Protein AF-A0A914BB21-F1 (afdb_monomer)

Radius of gyration: 34.72 Å; Cα contacts (8 Å, |Δi|>4): 27; chains: 1; bounding box: 42×105×72 Å

Foldseek 3Di:
DDDDDDDDDPVVVVVVVVVVVVVVVVVVVVPPDPDPPPDPPPPPPPPPDPDDPPPPPDDDDPDDPPCVVCVVVVVVVVVCVVPDDDADDPPPCSCVVVVCVVCVVQVVVVHDDPVNVVVCVVVVPAWDWDQDPNDIDIDPDDPCPPD

Solvent-accessible surface area (backbone atoms only — not comparable to full-atom values): 9970 Å² total; per-residue (Å²): 138,84,83,82,79,86,79,81,58,73,69,62,56,52,54,53,53,51,51,51,53,53,55,53,51,59,59,58,74,74,69,75,75,82,74,79,79,78,70,89,69,80,88,72,80,84,73,86,76,90,76,78,84,79,83,80,70,78,84,71,66,97,72,64,59,74,61,70,75,45,43,71,56,52,52,51,49,52,51,48,61,73,69,58,70,86,66,60,76,91,76,75,52,65,56,44,72,57,56,52,58,73,47,41,66,36,64,77,65,76,50,87,54,71,66,58,52,52,53,42,58,74,68,63,70,75,74,55,72,47,78,55,95,95,39,84,46,65,51,90,71,60,96,60,77,88,112

pLDDT: mean 76.11, std 20.75, range [35.06, 98.44]

Organism: Patiria miniata (NCBI:txid46514)

InterPro domains:
  IPR006598 Glycosyl transferase CAP10 domain [PF05686] (88-147)

Secondary structure (DSSP, 8-state):
-PPPP----HHHHHHHHHHHHHHHHHHHHT--------------------S-TTSS-SS--SS--HHHHHHHHHHHHHHHHHH--PPP-TTSGGGHHHHHHHHHHHHHTTS--HHHHHHHHHTT-S--EEEETTEEEE-S--SSTT-

Mean predicted aligned error: 18.52 Å

Structure (mmCIF, N/CA/C/O backbone):
data_AF-A0A914BB21-F1
#
_entry.id   AF-A0A914BB21-F1
#
loop_
_atom_site.group_PDB
_atom_site.id
_atom_site.type_symbol
_atom_site.label_atom_id
_atom_site.label_alt_id
_atom_site.label_comp_id
_atom_site.label_asym_id
_atom_site.label_entity_id
_atom_site.label_seq_id
_atom_site.pdbx_PDB_ins_code
_atom_site.Cartn_x
_atom_site.Cartn_y
_atom_site.Cartn_z
_atom_site.occupancy
_atom_site.B_iso_or_equiv
_atom_site.auth_seq_id
_atom_site.auth_comp_id
_atom_site.auth_asym_id
_atom_site.auth_atom_id
_atom_site.pdbx_PDB_model_num
ATOM 1 N N . MET A 1 1 ? -10.595 -84.405 -32.714 1.00 37.44 1 MET A N 1
ATOM 2 C CA . MET A 1 1 ? -9.797 -83.189 -32.970 1.00 37.44 1 MET A CA 1
ATOM 3 C C . MET A 1 1 ? -10.755 -82.011 -32.939 1.00 37.44 1 MET A C 1
ATOM 5 O O . MET A 1 1 ? -11.445 -81.780 -33.920 1.00 37.44 1 MET A O 1
ATOM 9 N N . ALA A 1 2 ? -10.902 -81.379 -31.776 1.00 35.06 2 ALA A N 1
ATOM 10 C CA . ALA A 1 2 ? -11.713 -80.177 -31.616 1.00 35.06 2 ALA A CA 1
ATOM 11 C C . ALA A 1 2 ? -10.802 -78.963 -31.848 1.00 35.06 2 ALA A C 1
ATOM 13 O O . ALA A 1 2 ? -9.710 -78.915 -31.289 1.00 35.06 2 ALA A O 1
ATOM 14 N N . MET A 1 3 ? -11.216 -78.049 -32.726 1.00 39.03 3 MET A N 1
ATOM 15 C CA . MET A 1 3 ? -10.613 -76.724 -32.856 1.00 39.03 3 MET A CA 1
ATOM 16 C C . MET A 1 3 ? -11.369 -75.788 -31.916 1.00 39.03 3 MET A C 1
ATOM 18 O O . MET A 1 3 ? -12.577 -75.604 -32.069 1.00 39.03 3 MET A O 1
ATOM 22 N N . ASP A 1 4 ? -10.658 -75.255 -30.926 1.00 43.50 4 ASP A N 1
ATOM 23 C CA . ASP A 1 4 ? -11.211 -74.379 -29.902 1.00 43.50 4 ASP A CA 1
ATOM 24 C C . ASP A 1 4 ? -11.562 -72.997 -30.463 1.00 43.50 4 ASP A C 1
ATOM 26 O O . ASP A 1 4 ? -10.807 -72.365 -31.207 1.00 43.50 4 ASP A O 1
ATOM 30 N N . ALA A 1 5 ? -12.749 -72.536 -30.077 1.00 42.81 5 ALA A N 1
ATOM 31 C CA . ALA A 1 5 ? -13.299 -71.234 -30.395 1.00 42.81 5 ALA A CA 1
ATOM 32 C C . ALA A 1 5 ? -12.518 -70.119 -29.679 1.00 42.81 5 ALA A C 1
ATOM 34 O O . ALA A 1 5 ? -12.381 -70.116 -28.455 1.00 42.81 5 ALA A O 1
ATOM 35 N N . TYR A 1 6 ? -12.054 -69.124 -30.438 1.00 47.81 6 TYR A N 1
ATOM 36 C CA . TYR A 1 6 ? -11.506 -67.883 -29.894 1.00 47.81 6 TYR A CA 1
ATOM 37 C C . TYR A 1 6 ? -12.607 -67.105 -29.151 1.00 47.81 6 TYR A C 1
ATOM 39 O O . TYR A 1 6 ? -13.447 -66.436 -29.752 1.00 47.81 6 TYR A O 1
ATOM 47 N N . SER A 1 7 ? -12.595 -67.190 -27.822 1.00 47.56 7 SER A N 1
ATOM 48 C CA . SER A 1 7 ? -13.431 -66.393 -26.922 1.00 47.56 7 SER A CA 1
ATOM 49 C C . SER A 1 7 ? -12.924 -64.945 -26.873 1.00 47.56 7 SER A C 1
ATOM 51 O O . SER A 1 7 ?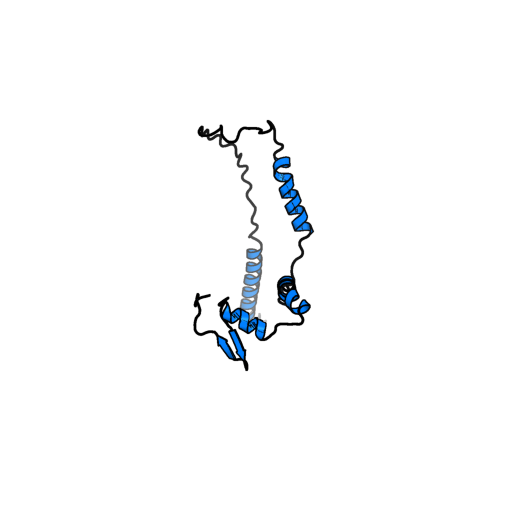 -11.956 -64.637 -26.175 1.00 47.56 7 SER A O 1
ATOM 53 N N . TYR A 1 8 ? -13.581 -64.041 -27.600 1.00 53.78 8 TYR A N 1
ATOM 54 C CA . TYR A 1 8 ? -13.275 -62.608 -27.588 1.00 53.78 8 TYR A CA 1
ATOM 55 C C . TYR A 1 8 ? -13.820 -61.950 -26.305 1.00 53.78 8 TYR A C 1
ATOM 57 O O . TYR A 1 8 ? -15.029 -61.883 -26.088 1.00 53.78 8 TYR A O 1
ATOM 65 N N . SER A 1 9 ? -12.926 -61.484 -25.425 1.00 51.12 9 SER A N 1
ATOM 66 C CA . SER A 1 9 ? -13.287 -60.854 -24.147 1.00 51.12 9 SER A CA 1
ATOM 67 C C . SER A 1 9 ? -13.626 -59.363 -24.332 1.00 51.12 9 SER A C 1
ATOM 69 O O . SER A 1 9 ? -12.764 -58.599 -24.777 1.00 51.12 9 SER A O 1
ATOM 71 N N . PRO A 1 10 ? -14.823 -58.890 -23.931 1.00 58.62 10 PRO A N 1
ATOM 72 C CA . PRO A 1 10 ? -15.255 -57.499 -24.129 1.00 58.62 10 PRO A CA 1
ATOM 73 C C . PRO A 1 10 ? -14.404 -56.465 -23.370 1.00 58.62 10 PRO A C 1
ATOM 75 O O . PRO A 1 10 ? -14.371 -55.294 -23.745 1.00 58.62 10 PRO A O 1
ATOM 78 N N . ARG A 1 11 ? -13.655 -56.886 -22.340 1.00 58.56 11 ARG A N 1
ATOM 79 C CA . ARG A 1 11 ? -12.738 -56.008 -21.591 1.00 58.56 11 ARG A CA 1
ATOM 80 C C . ARG A 1 11 ? -11.498 -55.618 -22.399 1.00 58.56 11 ARG A C 1
ATOM 82 O O . ARG A 1 11 ? -11.015 -54.503 -22.239 1.00 58.56 11 ARG A O 1
ATOM 89 N N . ALA A 1 12 ? -11.023 -56.495 -23.286 1.00 58.47 12 ALA A N 1
ATOM 90 C CA . ALA A 1 12 ? -9.859 -56.224 -24.132 1.00 58.47 12 ALA A CA 1
ATOM 91 C C . ALA A 1 12 ? -10.170 -55.199 -25.237 1.00 58.47 12 ALA A C 1
ATOM 93 O O . ALA A 1 12 ? -9.310 -54.417 -25.624 1.00 58.47 12 ALA A O 1
ATOM 94 N N . CYS A 1 13 ? -11.416 -55.152 -25.715 1.00 59.66 13 CYS A N 1
ATOM 95 C CA . CYS A 1 13 ? -11.828 -54.185 -26.732 1.00 59.66 13 CYS A CA 1
ATOM 96 C C . CYS A 1 13 ? -11.921 -52.757 -26.162 1.00 59.66 13 CYS A C 1
ATOM 98 O O . CYS A 1 13 ? -11.552 -51.788 -26.824 1.00 59.66 13 CYS A O 1
ATOM 100 N N . TYR A 1 14 ? -12.364 -52.625 -24.907 1.00 68.81 14 TYR A N 1
ATOM 101 C CA . TYR A 1 14 ? -12.507 -51.329 -24.238 1.00 68.81 14 TYR A CA 1
ATOM 102 C C . TYR A 1 14 ? -11.152 -50.688 -23.909 1.00 68.81 14 TYR A C 1
ATOM 104 O O . TYR A 1 14 ? -10.982 -49.479 -24.064 1.00 68.81 14 TYR A O 1
ATOM 112 N N . THR A 1 15 ? -10.161 -51.489 -23.507 1.00 72.56 15 THR A N 1
ATOM 113 C CA . THR A 1 15 ? -8.805 -50.990 -23.235 1.00 72.56 15 THR A CA 1
ATOM 114 C C . THR A 1 15 ? -8.102 -50.524 -24.508 1.00 72.56 15 THR A C 1
ATOM 116 O O . THR A 1 15 ? -7.439 -49.490 -24.485 1.00 72.56 15 THR A O 1
ATOM 119 N N . VAL A 1 16 ? -8.299 -51.214 -25.637 1.00 77.00 16 VAL A N 1
ATOM 120 C CA . VAL A 1 16 ? -7.748 -50.804 -26.941 1.00 77.00 16 VAL A CA 1
ATOM 121 C C . VAL A 1 16 ? -8.357 -49.479 -27.415 1.00 77.00 16 VAL A C 1
AT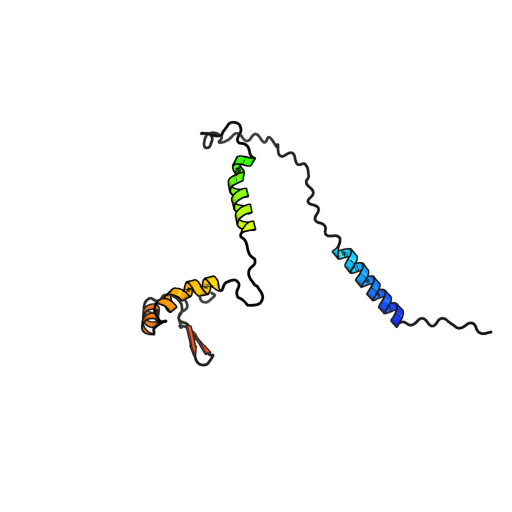OM 123 O O . VAL A 1 16 ? -7.624 -48.610 -27.885 1.00 77.00 16 VAL A O 1
ATOM 126 N N . LEU A 1 17 ? -9.665 -49.269 -27.226 1.00 75.00 17 LEU A N 1
ATOM 127 C CA . LEU A 1 17 ? -10.331 -47.999 -27.553 1.00 75.00 17 LEU A CA 1
ATOM 128 C C . LEU A 1 17 ? -9.841 -46.832 -26.678 1.00 75.00 17 LEU A C 1
ATOM 130 O O . LEU A 1 17 ? -9.617 -45.730 -27.182 1.00 75.00 17 LEU A O 1
ATOM 134 N N . ILE A 1 18 ? -9.616 -47.064 -25.381 1.00 77.06 18 ILE A N 1
ATOM 135 C CA . ILE A 1 18 ? -9.064 -46.038 -24.481 1.00 77.06 18 ILE A CA 1
ATOM 136 C C . ILE A 1 18 ? -7.627 -45.682 -24.886 1.00 77.06 18 ILE A C 1
ATOM 138 O O . ILE A 1 18 ? -7.291 -44.505 -24.979 1.00 77.06 18 ILE A O 1
ATOM 142 N N . ILE A 1 19 ? -6.786 -46.670 -25.200 1.00 77.44 19 ILE A N 1
ATOM 143 C CA . ILE A 1 19 ? -5.409 -46.410 -25.643 1.00 77.44 19 ILE A CA 1
ATOM 144 C C . ILE A 1 19 ? -5.401 -45.660 -26.984 1.00 77.44 19 ILE A C 1
ATOM 146 O O . ILE A 1 19 ? -4.680 -44.674 -27.116 1.00 77.44 19 ILE A O 1
ATOM 150 N N . LEU A 1 20 ? -6.243 -46.046 -27.950 1.00 74.50 20 LEU A N 1
ATOM 151 C CA . LEU A 1 20 ? -6.357 -45.344 -29.236 1.00 74.50 20 LEU A CA 1
ATOM 152 C C . LEU A 1 20 ? -6.805 -43.887 -29.066 1.00 74.50 20 LEU A C 1
ATOM 154 O O . LEU A 1 20 ? -6.235 -43.002 -29.697 1.00 74.50 20 LEU A O 1
ATOM 158 N N . THR A 1 21 ? -7.775 -43.616 -28.190 1.00 73.75 21 THR A N 1
ATOM 159 C CA . THR A 1 21 ? -8.234 -42.239 -27.922 1.00 73.75 21 THR A CA 1
ATOM 160 C C . THR A 1 21 ? -7.193 -41.395 -27.180 1.00 73.75 21 THR A C 1
ATOM 162 O O . THR A 1 21 ? -7.050 -40.212 -27.493 1.00 73.75 21 THR A O 1
ATOM 165 N N . LEU A 1 22 ? -6.417 -41.977 -26.258 1.00 71.25 22 LEU A N 1
ATOM 166 C CA . LEU A 1 22 ? -5.301 -41.289 -25.593 1.00 71.25 22 LEU A CA 1
ATOM 167 C C . LEU A 1 22 ? -4.156 -40.968 -26.568 1.00 71.25 22 LEU A C 1
ATOM 169 O O . LEU A 1 22 ? -3.641 -39.849 -26.555 1.00 71.25 22 LEU A O 1
ATOM 173 N N . VAL A 1 23 ? -3.808 -41.900 -27.463 1.00 71.12 23 VAL A N 1
ATOM 174 C CA . VAL A 1 23 ? -2.796 -41.680 -28.513 1.00 71.12 23 VAL A CA 1
ATOM 175 C C . VAL A 1 23 ? -3.270 -40.628 -29.524 1.00 71.12 23 VAL A C 1
ATOM 177 O O . VAL A 1 23 ? -2.493 -39.756 -29.916 1.00 71.12 23 VAL A O 1
ATOM 180 N N . TYR A 1 24 ? -4.553 -40.645 -29.905 1.00 65.44 24 TYR A N 1
ATOM 181 C CA . TYR A 1 24 ? -5.124 -39.642 -30.812 1.00 65.44 24 TYR A CA 1
ATOM 182 C C . TYR A 1 24 ? -5.153 -38.242 -30.177 1.00 65.44 24 TYR A C 1
ATOM 184 O O . TYR A 1 24 ? -4.869 -37.254 -30.852 1.00 65.44 24 TYR A O 1
ATOM 192 N N . ARG A 1 25 ? -5.408 -38.138 -28.863 1.00 60.59 25 ARG A N 1
ATOM 193 C CA . ARG A 1 25 ? -5.317 -36.859 -28.136 1.00 60.59 25 ARG A CA 1
ATOM 194 C C . ARG A 1 25 ? -3.896 -36.295 -28.092 1.00 60.59 25 ARG A C 1
ATOM 196 O O . ARG A 1 25 ? -3.746 -35.091 -28.266 1.00 60.59 25 ARG A O 1
ATOM 203 N N . GLN A 1 26 ? -2.862 -37.124 -27.920 1.00 56.88 26 GLN A N 1
ATOM 204 C CA . GLN A 1 26 ? -1.469 -36.647 -27.984 1.00 56.88 26 GLN A CA 1
ATOM 205 C C . GLN A 1 26 ? -1.092 -36.094 -29.365 1.00 56.88 26 GLN A C 1
ATOM 207 O O . GLN A 1 26 ? -0.317 -35.146 -29.446 1.00 56.88 26 GLN A O 1
ATOM 212 N N . LYS A 1 27 ? -1.656 -36.644 -30.448 1.00 58.06 27 LYS A N 1
ATOM 213 C CA . LYS A 1 27 ? -1.424 -36.139 -31.810 1.00 58.06 27 LYS A CA 1
ATOM 214 C C . LYS A 1 27 ? -2.068 -34.771 -32.063 1.00 58.06 27 LYS A C 1
ATOM 216 O O . LYS A 1 27 ? -1.497 -33.995 -32.816 1.00 58.06 27 LYS A O 1
ATOM 221 N N . ILE A 1 28 ? -3.204 -34.465 -31.429 1.00 55.53 28 ILE A N 1
ATOM 222 C CA . ILE A 1 28 ? -3.899 -33.173 -31.592 1.00 55.53 28 ILE A CA 1
ATOM 223 C C . ILE A 1 28 ? -3.149 -32.032 -30.885 1.00 55.53 28 ILE A C 1
ATOM 225 O O . ILE A 1 28 ? -3.101 -30.926 -31.404 1.00 55.53 28 ILE A O 1
ATOM 229 N N . VAL A 1 29 ? -2.513 -32.292 -29.737 1.00 50.44 29 VAL A N 1
ATOM 230 C CA . VAL A 1 29 ? -1.834 -31.245 -28.942 1.00 50.44 29 VAL A CA 1
ATOM 231 C C . VAL A 1 29 ? -0.495 -30.793 -29.555 1.00 50.44 29 VAL A C 1
ATOM 233 O O . VAL A 1 29 ? 0.019 -29.745 -29.187 1.00 50.44 29 VAL A O 1
ATOM 236 N N . LEU A 1 30 ? 0.065 -31.538 -30.516 1.00 47.75 30 LEU A N 1
ATOM 237 C CA . LEU A 1 30 ? 1.321 -31.179 -31.196 1.00 47.75 30 LEU A CA 1
ATOM 238 C C . LEU A 1 30 ? 1.120 -30.420 -32.518 1.00 47.75 30 LEU A C 1
ATOM 240 O O . LEU A 1 30 ? 2.099 -30.163 -33.209 1.00 47.75 30 LEU A O 1
ATOM 244 N N . ALA A 1 31 ? -0.119 -30.079 -32.881 1.00 54.34 31 ALA A N 1
ATOM 245 C CA . ALA A 1 31 ? -0.440 -29.363 -34.115 1.00 54.34 31 ALA A CA 1
ATOM 246 C C . ALA A 1 31 ? -1.144 -28.029 -33.823 1.00 54.34 31 ALA A C 1
ATOM 248 O O . ALA A 1 31 ? -2.188 -27.734 -34.389 1.00 54.34 31 ALA A O 1
ATOM 249 N N . GLU A 1 32 ? -0.570 -27.229 -32.929 1.00 53.62 32 GLU A N 1
ATOM 250 C CA . GLU A 1 32 ? -0.777 -25.776 -32.913 1.00 53.62 32 GLU A CA 1
ATOM 251 C C . GLU A 1 32 ? 0.597 -25.106 -32.826 1.00 53.62 32 GLU A C 1
ATOM 253 O O . GLU A 1 32 ? 0.988 -24.487 -31.839 1.00 53.62 32 GLU A O 1
ATOM 258 N N . GLU A 1 33 ? 1.369 -25.310 -33.889 1.00 50.44 33 GLU A N 1
ATOM 259 C CA . GLU A 1 33 ? 2.503 -24.467 -34.236 1.00 50.44 33 GLU A CA 1
ATOM 260 C C . GLU A 1 33 ? 1.901 -23.194 -34.843 1.00 50.44 33 GLU A C 1
ATOM 262 O O . GLU A 1 33 ? 1.288 -23.227 -35.911 1.00 50.44 33 GLU A O 1
ATOM 267 N N . TRP A 1 34 ? 1.975 -22.070 -34.133 1.00 46.91 34 TRP A N 1
ATOM 268 C CA . TRP A 1 34 ? 1.693 -20.777 -34.745 1.00 46.91 34 TRP A CA 1
ATOM 269 C C . TRP A 1 34 ? 2.921 -20.416 -35.584 1.00 46.91 34 TRP A C 1
ATOM 271 O O . TRP A 1 34 ? 3.859 -19.781 -35.119 1.00 46.91 34 TRP A O 1
ATOM 281 N N . GLU A 1 35 ? 2.965 -20.857 -36.836 1.00 44.69 35 GLU A N 1
ATOM 282 C CA . GLU A 1 35 ? 3.877 -20.238 -37.792 1.00 44.69 35 GLU A CA 1
ATOM 283 C C . GLU A 1 35 ? 3.371 -18.812 -38.034 1.00 44.69 35 GLU A C 1
ATOM 285 O O . GLU A 1 35 ? 2.304 -18.593 -38.612 1.00 44.69 35 GLU A O 1
ATOM 290 N N . CYS A 1 36 ? 4.119 -17.814 -37.559 1.00 41.78 36 CYS A N 1
ATOM 291 C CA . CYS A 1 36 ? 3.944 -16.452 -38.038 1.00 41.78 36 CYS A CA 1
ATOM 292 C C . CYS A 1 36 ? 4.227 -16.457 -39.543 1.00 41.78 36 CYS A C 1
ATOM 294 O O . CYS A 1 36 ? 5.384 -16.441 -39.960 1.00 41.78 36 CYS A O 1
ATOM 296 N N . HIS A 1 37 ? 3.170 -16.462 -40.354 1.00 40.44 37 HIS A N 1
ATOM 297 C CA . HIS A 1 37 ? 3.255 -16.092 -41.758 1.00 40.44 37 HIS A CA 1
ATOM 298 C C . HIS A 1 37 ? 3.776 -14.650 -41.826 1.00 40.44 37 HIS A C 1
ATOM 300 O O . HIS A 1 37 ? 3.021 -13.688 -41.686 1.00 40.44 37 HIS A O 1
ATOM 306 N N . MET A 1 38 ? 5.086 -14.489 -42.018 1.00 46.88 38 MET A N 1
ATOM 307 C CA . MET A 1 38 ? 5.617 -13.265 -42.599 1.00 46.88 38 MET A CA 1
ATOM 308 C C . MET A 1 38 ? 5.191 -13.274 -44.063 1.00 46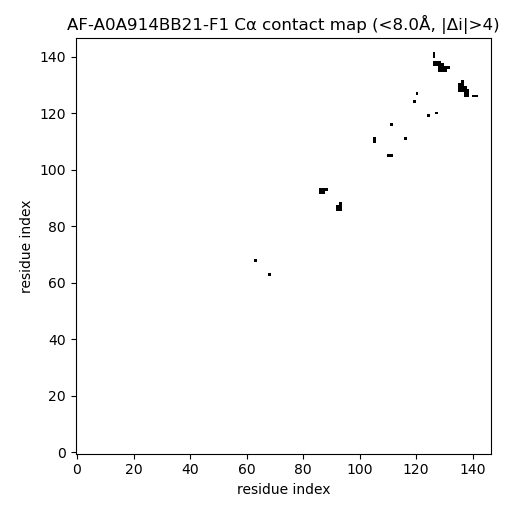.88 38 MET A C 1
ATOM 310 O O . MET A 1 38 ? 5.868 -13.841 -44.916 1.00 46.88 38 MET A O 1
ATOM 314 N N . GLU A 1 39 ? 4.035 -12.688 -44.363 1.00 48.78 39 GLU A N 1
ATOM 315 C CA . GLU A 1 39 ? 3.851 -12.164 -45.707 1.00 48.78 39 GLU A CA 1
ATOM 316 C C . GLU A 1 39 ? 4.936 -11.103 -45.909 1.00 48.78 39 GLU A C 1
ATOM 318 O O . GLU A 1 39 ? 5.085 -10.196 -45.086 1.00 48.78 39 GLU A O 1
ATOM 323 N N . GLU A 1 40 ? 5.714 -11.229 -46.985 1.00 51.09 40 GLU A N 1
ATOM 324 C CA . GLU A 1 40 ? 6.591 -10.173 -47.493 1.00 51.09 40 GLU A CA 1
ATOM 325 C C . GLU A 1 40 ? 5.720 -9.009 -47.994 1.00 51.09 40 GLU A C 1
ATOM 327 O O . GLU A 1 40 ? 5.602 -8.718 -49.184 1.00 51.09 40 GLU A O 1
ATOM 332 N N . GLY A 1 41 ? 5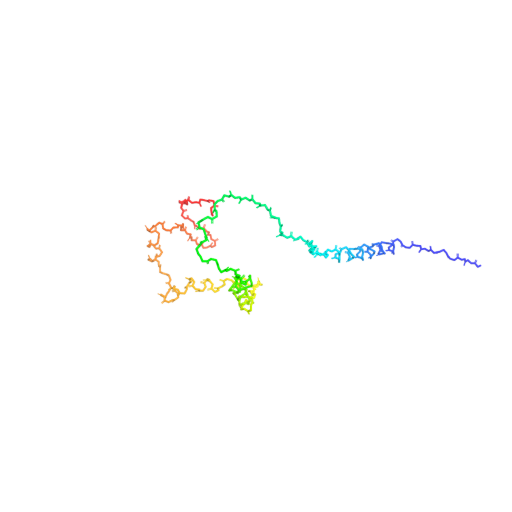.037 -8.353 -47.062 1.00 45.53 41 GLY A N 1
ATOM 333 C CA . GLY A 1 41 ? 4.328 -7.117 -47.288 1.00 45.53 41 GLY A CA 1
ATOM 334 C C . GLY A 1 41 ? 5.361 -6.013 -47.400 1.00 45.53 41 GLY A C 1
ATOM 335 O O . GLY A 1 41 ? 5.778 -5.440 -46.396 1.00 45.53 41 GLY A O 1
ATOM 336 N N . ASN A 1 42 ? 5.773 -5.715 -48.631 1.00 47.75 42 ASN A N 1
ATOM 337 C CA . ASN A 1 42 ? 6.442 -4.467 -48.967 1.00 47.75 42 ASN A CA 1
ATOM 338 C C . ASN A 1 42 ? 5.549 -3.300 -48.509 1.00 47.75 42 ASN A C 1
ATOM 340 O O . ASN A 1 42 ? 4.588 -2.931 -49.186 1.00 47.75 42 ASN A O 1
ATOM 344 N N . CYS A 1 43 ? 5.841 -2.736 -47.341 1.00 46.47 43 CYS A N 1
ATOM 345 C CA . CYS A 1 43 ? 5.169 -1.570 -46.783 1.00 46.47 43 CYS A CA 1
ATOM 346 C C . CYS A 1 43 ? 5.675 -0.294 -47.464 1.00 46.47 43 CYS A C 1
ATOM 348 O O . CYS A 1 43 ? 6.265 0.581 -46.841 1.00 46.47 43 CYS A O 1
ATOM 350 N N . ASP A 1 44 ? 5.419 -0.188 -48.765 1.00 46.88 44 ASP A N 1
ATOM 351 C CA . ASP A 1 44 ? 5.631 1.037 -49.530 1.00 46.88 44 ASP A CA 1
ATOM 352 C C . ASP A 1 44 ? 4.352 1.383 -50.304 1.00 46.88 44 ASP A C 1
ATOM 354 O O . ASP A 1 44 ? 4.341 1.588 -51.519 1.00 46.88 44 ASP A O 1
ATOM 358 N N . SER A 1 45 ? 3.229 1.434 -49.580 1.00 52.66 45 SER A N 1
ATOM 359 C CA . SER A 1 45 ? 2.019 2.086 -50.074 1.00 52.66 45 SER A CA 1
ATOM 360 C C . SER A 1 45 ? 2.282 3.588 -50.106 1.00 52.66 45 SER A C 1
ATOM 362 O O . SER A 1 45 ? 2.170 4.285 -49.096 1.00 52.66 45 SER A O 1
ATOM 364 N N . LYS A 1 46 ? 2.672 4.093 -51.280 1.00 50.97 46 LYS A N 1
ATOM 365 C CA . LYS A 1 46 ? 2.737 5.528 -51.575 1.00 50.97 46 LYS A CA 1
ATOM 366 C C . LYS A 1 46 ? 1.321 6.101 -51.681 1.00 50.97 46 LYS A C 1
ATOM 368 O O . LYS A 1 46 ? 0.880 6.458 -52.768 1.00 50.97 46 LYS A O 1
ATOM 373 N N . ASP A 1 47 ? 0.635 6.226 -50.551 1.00 46.62 47 ASP A N 1
ATOM 374 C CA . ASP A 1 47 ? -0.529 7.101 -50.454 1.00 46.62 47 ASP A CA 1
ATOM 375 C C . ASP A 1 47 ? -0.036 8.536 -50.250 1.00 46.62 47 ASP A C 1
ATOM 377 O O . ASP A 1 47 ? 0.397 8.960 -49.174 1.00 46.62 47 ASP A O 1
ATOM 381 N N . SER A 1 48 ? -0.052 9.297 -51.340 1.00 50.94 48 SER A N 1
ATOM 382 C CA . SER A 1 48 ? 0.189 10.733 -51.342 1.00 50.94 48 SER A CA 1
ATOM 383 C C . SER A 1 48 ? -1.001 11.459 -50.710 1.00 50.94 48 SER A C 1
ATOM 385 O O . SER A 1 48 ? -1.883 11.951 -51.411 1.00 50.94 48 SER A O 1
ATOM 387 N N . PHE A 1 49 ? -1.017 11.541 -49.380 1.00 41.88 49 PHE A N 1
ATOM 388 C CA . PHE A 1 49 ? -1.828 12.516 -48.656 1.00 41.88 49 PHE A CA 1
ATOM 389 C C . PHE A 1 49 ? -0.982 13.775 -48.422 1.00 41.88 49 PHE A C 1
ATOM 391 O O . PHE A 1 49 ? -0.125 13.832 -47.534 1.00 41.88 49 PHE A O 1
ATOM 398 N N . GLU A 1 50 ? -1.166 14.771 -49.287 1.00 53.81 50 GLU A N 1
ATOM 399 C CA . GLU A 1 50 ? -0.607 16.109 -49.106 1.00 53.81 50 GLU A CA 1
ATOM 400 C C . GLU A 1 50 ? -1.564 16.969 -48.280 1.00 53.81 50 GLU A C 1
ATOM 402 O O . GLU A 1 50 ? -2.333 17.754 -48.820 1.00 53.81 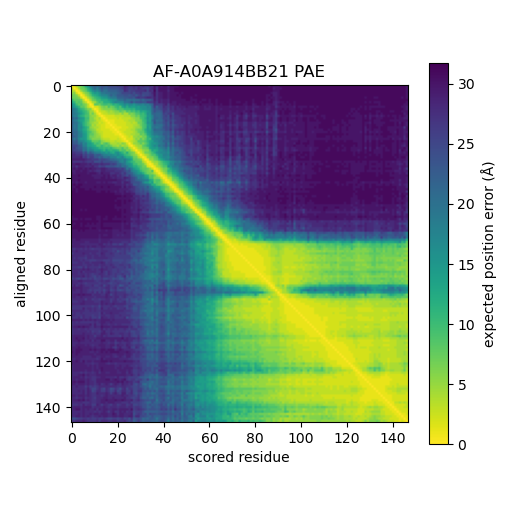50 GLU A O 1
ATOM 407 N N . ASP A 1 51 ? -1.490 16.850 -46.956 1.00 46.53 51 ASP A N 1
ATOM 408 C CA . ASP A 1 51 ? -1.869 17.956 -46.078 1.00 46.53 51 ASP A CA 1
ATOM 409 C C . ASP A 1 51 ? -1.017 17.931 -44.796 1.00 46.53 51 ASP A C 1
ATOM 411 O O . ASP A 1 51 ? -0.899 16.906 -44.123 1.00 46.53 51 ASP A O 1
ATOM 415 N N . GLY A 1 52 ? -0.362 19.054 -44.479 1.00 47.97 52 GLY A N 1
ATOM 416 C CA . GLY A 1 52 ? 0.291 19.272 -43.177 1.00 47.97 52 GLY A CA 1
ATOM 417 C C . GLY A 1 52 ? 1.803 19.009 -43.020 1.00 47.97 52 GLY A C 1
ATOM 418 O O . GLY A 1 52 ? 2.274 18.881 -41.888 1.00 47.97 52 GLY A O 1
ATOM 419 N N . LYS A 1 53 ? 2.620 18.972 -44.084 1.00 48.72 53 LYS A N 1
ATOM 420 C CA . LYS A 1 53 ? 4.074 18.666 -43.982 1.00 48.72 53 LYS A CA 1
ATOM 421 C C . L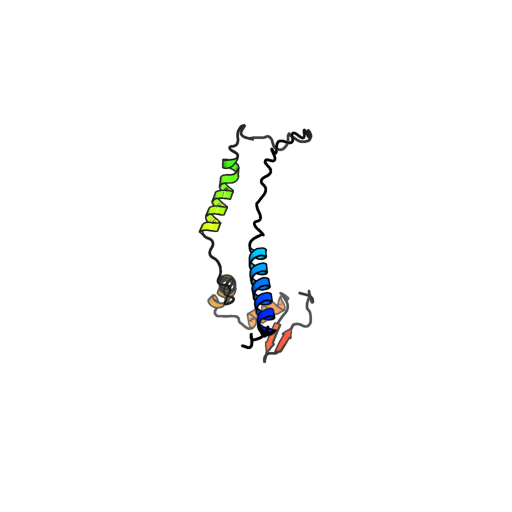YS A 1 53 ? 4.994 19.768 -43.419 1.00 48.72 53 LYS A C 1
ATOM 423 O O . LYS A 1 53 ? 6.206 19.585 -43.425 1.00 48.72 53 LYS A O 1
ATOM 428 N N . THR A 1 54 ? 4.506 20.888 -42.888 1.00 50.69 54 THR A N 1
ATOM 429 C CA . THR A 1 54 ? 5.407 21.977 -42.433 1.00 50.69 54 THR A CA 1
ATOM 430 C C . THR A 1 54 ? 5.549 22.137 -40.921 1.00 50.69 54 THR A C 1
ATOM 432 O O . THR A 1 54 ? 6.349 22.961 -40.488 1.00 50.69 54 THR A O 1
ATOM 435 N N . LYS A 1 55 ? 4.876 21.330 -40.085 1.00 51.00 55 LYS A N 1
ATOM 436 C CA . LYS A 1 55 ? 4.976 21.498 -38.617 1.00 51.00 55 LYS A CA 1
ATOM 437 C C . LYS A 1 55 ? 6.054 20.662 -37.914 1.00 51.00 55 LYS A C 1
ATOM 439 O O . LYS A 1 55 ? 6.432 21.003 -36.801 1.00 51.00 55 LYS A O 1
ATOM 444 N N . TYR A 1 56 ? 6.581 19.616 -38.559 1.00 52.75 56 TYR A N 1
ATOM 445 C CA . TYR A 1 56 ? 7.561 18.689 -37.955 1.00 52.75 56 TYR A CA 1
ATOM 446 C C . TYR A 1 56 ? 8.877 18.558 -38.737 1.00 52.75 56 TYR A C 1
ATOM 448 O O . TYR A 1 56 ? 9.673 17.658 -38.475 1.00 52.75 56 TYR A O 1
ATOM 456 N N . HIS A 1 57 ? 9.126 19.445 -39.700 1.00 50.94 57 HIS A N 1
ATOM 457 C CA . HIS A 1 57 ? 10.345 19.441 -40.510 1.00 50.94 57 HIS A CA 1
ATOM 458 C C . HIS A 1 57 ? 11.265 20.603 -40.135 1.00 50.94 57 HIS A C 1
ATOM 460 O O . HIS A 1 57 ? 11.541 21.481 -40.942 1.00 50.94 57 HIS A O 1
ATOM 466 N N . LEU A 1 58 ? 11.769 20.594 -38.904 1.00 54.75 58 LEU A N 1
ATOM 467 C CA . LEU A 1 58 ? 12.994 21.313 -38.568 1.00 54.75 58 LEU A CA 1
ATOM 468 C C . LEU A 1 58 ? 13.922 20.293 -37.904 1.00 54.75 58 LEU A C 1
ATOM 470 O O . LEU A 1 58 ? 13.682 19.871 -36.779 1.00 54.75 58 LEU A O 1
ATOM 474 N N . ASN A 1 59 ? 14.940 19.870 -38.661 1.00 59.12 59 ASN A N 1
ATOM 475 C CA . ASN A 1 59 ? 15.997 18.911 -38.304 1.00 59.12 59 ASN A CA 1
ATOM 476 C C . ASN A 1 59 ? 15.628 17.415 -38.358 1.00 59.12 59 ASN A C 1
ATOM 478 O O . ASN A 1 59 ? 15.862 16.674 -37.408 1.00 59.12 59 ASN A O 1
ATOM 482 N N . ARG A 1 60 ? 15.121 16.932 -39.502 1.00 55.75 60 ARG A N 1
ATOM 483 C CA . ARG A 1 60 ? 15.212 15.498 -39.835 1.00 55.75 60 ARG A CA 1
ATOM 484 C C . ARG A 1 60 ? 16.565 15.258 -40.527 1.00 55.75 60 ARG A C 1
ATOM 486 O O . ARG A 1 60 ? 16.765 15.844 -41.591 1.00 55.75 60 ARG A O 1
ATOM 493 N N . PRO A 1 61 ? 17.481 14.439 -39.974 1.00 59.50 61 PRO A N 1
ATOM 494 C CA . PRO A 1 61 ? 18.666 13.995 -40.706 1.00 59.50 61 PRO A CA 1
ATOM 495 C C . PRO A 1 61 ? 18.224 13.362 -42.029 1.00 59.50 61 PRO A C 1
ATOM 497 O O . PRO A 1 61 ? 17.246 12.619 -42.051 1.00 59.50 61 PRO A O 1
ATOM 500 N N . THR A 1 62 ? 18.901 13.657 -43.136 1.00 61.78 62 THR A N 1
ATOM 501 C CA . THR A 1 62 ? 18.539 13.162 -44.481 1.00 61.78 62 THR A CA 1
ATOM 502 C C . THR A 1 62 ? 18.814 11.668 -44.683 1.00 61.78 62 THR A C 1
ATOM 504 O O . THR A 1 62 ? 18.485 11.127 -45.731 1.00 61.78 62 THR A O 1
ATOM 507 N N . ASN A 1 63 ? 19.358 11.004 -43.661 1.00 63.03 63 ASN A N 1
ATOM 508 C CA . ASN A 1 63 ? 19.420 9.556 -43.490 1.00 63.03 63 ASN A CA 1
ATOM 509 C C . ASN A 1 63 ? 19.524 9.268 -41.981 1.00 63.03 63 ASN A C 1
ATOM 511 O O . ASN A 1 63 ? 20.635 9.197 -41.453 1.00 63.03 63 ASN A O 1
ATOM 515 N N . PRO A 1 64 ? 18.409 9.199 -41.230 1.00 63.09 64 PRO A N 1
ATOM 516 C CA . PRO A 1 64 ? 18.466 8.637 -39.896 1.00 63.09 64 PRO A CA 1
ATOM 517 C C . PRO A 1 64 ? 18.638 7.136 -40.090 1.00 63.09 64 PRO A C 1
ATOM 519 O O . PRO A 1 64 ? 17.760 6.501 -40.670 1.00 63.09 64 PRO A O 1
ATOM 522 N N . ASP A 1 65 ? 19.769 6.593 -39.647 1.00 68.06 65 ASP A N 1
ATOM 523 C CA . ASP A 1 65 ? 19.891 5.154 -39.464 1.00 68.06 65 ASP A CA 1
ATOM 524 C C . ASP A 1 65 ? 18.656 4.691 -38.662 1.00 68.06 65 ASP A C 1
ATOM 526 O O . ASP A 1 65 ? 18.463 5.141 -37.522 1.00 68.06 65 ASP A O 1
ATOM 530 N N . PRO A 1 66 ? 17.741 3.913 -39.273 1.00 64.62 66 PRO A N 1
ATOM 531 C CA . PRO A 1 66 ? 16.507 3.518 -38.615 1.00 64.62 66 PRO A CA 1
ATOM 532 C C . PRO A 1 66 ? 16.796 2.710 -37.346 1.00 64.62 66 PRO A C 1
ATOM 534 O O . PRO A 1 66 ? 15.982 2.757 -36.422 1.00 64.62 66 PRO A O 1
ATOM 537 N N . GLU A 1 67 ? 17.957 2.055 -37.258 1.00 66.81 67 GLU A N 1
ATOM 538 C CA . GLU A 1 67 ? 18.402 1.314 -36.076 1.00 66.81 67 GLU A CA 1
ATOM 539 C C . GLU A 1 67 ? 18.785 2.268 -34.936 1.00 66.81 67 GLU A C 1
ATOM 541 O O . GLU A 1 67 ? 18.306 2.112 -33.809 1.00 66.81 67 GLU A O 1
ATOM 546 N N . ALA A 1 68 ? 19.520 3.346 -35.231 1.00 78.25 68 ALA A N 1
ATOM 547 C CA . ALA A 1 68 ? 19.932 4.341 -34.236 1.00 78.25 68 ALA A CA 1
ATOM 548 C C . ALA A 1 68 ? 18.750 5.038 -33.532 1.00 78.25 68 ALA A C 1
ATOM 550 O O . ALA A 1 68 ? 18.865 5.453 -32.377 1.00 78.25 68 ALA A O 1
ATOM 551 N N . LYS A 1 69 ? 17.590 5.152 -34.197 1.00 89.25 69 LYS A N 1
ATOM 552 C CA . LYS A 1 69 ? 16.361 5.691 -33.585 1.00 89.25 69 LYS A CA 1
ATOM 553 C C . LYS A 1 69 ? 15.826 4.787 -32.470 1.00 89.25 69 LYS A C 1
ATOM 555 O O . LYS A 1 69 ? 15.290 5.292 -31.481 1.00 89.25 69 LYS A O 1
ATOM 560 N N . TRP A 1 70 ? 15.915 3.471 -32.650 1.00 91.81 70 TRP A N 1
ATOM 561 C CA . TRP A 1 70 ? 15.322 2.489 -31.741 1.00 91.81 70 TRP A CA 1
ATOM 562 C C . TRP A 1 70 ? 16.302 1.961 -30.701 1.00 91.81 70 TRP A C 1
ATOM 564 O O . TRP A 1 70 ? 15.860 1.454 -29.669 1.00 91.81 70 TRP A O 1
ATOM 574 N N . GLN A 1 71 ? 17.602 2.143 -30.934 1.00 92.94 71 GLN A N 1
ATOM 575 C CA . GLN A 1 71 ? 18.663 1.644 -30.067 1.00 92.94 71 GLN A CA 1
ATOM 576 C C . GLN A 1 71 ? 18.446 1.935 -28.569 1.00 92.94 71 GLN A C 1
ATOM 578 O O . GLN A 1 71 ? 18.533 0.990 -27.788 1.00 92.94 71 GLN A O 1
ATOM 583 N N . PRO A 1 72 ? 18.040 3.148 -28.128 1.00 95.25 72 PRO A N 1
ATOM 584 C CA . PRO A 1 72 ? 17.824 3.406 -26.700 1.00 95.25 72 PRO A CA 1
ATOM 585 C C . PRO A 1 72 ? 16.727 2.534 -26.069 1.00 95.25 72 PRO A C 1
ATOM 587 O O . PRO A 1 72 ? 16.802 2.185 -24.892 1.00 95.25 72 PRO A O 1
ATOM 590 N N . TYR A 1 73 ? 15.698 2.179 -26.843 1.00 96.44 73 TYR A N 1
ATOM 591 C CA . TYR A 1 73 ? 14.622 1.301 -26.387 1.00 96.44 73 TYR A CA 1
ATOM 592 C C . TYR A 1 73 ? 15.076 -0.157 -26.350 1.00 96.44 73 TYR A C 1
ATOM 594 O O . TYR A 1 73 ? 14.765 -0.861 -25.392 1.00 96.44 73 TYR A O 1
ATOM 602 N N . LEU A 1 74 ? 15.828 -0.597 -27.363 1.00 96.44 74 LEU A N 1
ATOM 603 C CA . LEU A 1 74 ? 16.389 -1.949 -27.414 1.00 96.44 74 LEU A CA 1
ATOM 604 C C . LEU A 1 74 ? 17.351 -2.190 -26.246 1.00 96.44 74 LEU A C 1
ATOM 606 O O . LEU A 1 74 ? 17.251 -3.217 -25.574 1.00 96.44 74 LEU A O 1
ATOM 610 N N . ASP A 1 75 ? 18.202 -1.212 -25.937 1.00 97.06 75 ASP A N 1
ATOM 611 C CA . ASP A 1 75 ? 19.115 -1.265 -24.794 1.00 97.06 75 ASP A CA 1
ATOM 612 C C . ASP A 1 75 ? 18.348 -1.326 -23.465 1.00 97.06 75 ASP A C 1
ATOM 614 O O . ASP A 1 75 ? 18.687 -2.118 -22.582 1.00 97.06 75 ASP A O 1
ATOM 618 N N . ALA A 1 76 ? 17.277 -0.536 -23.321 1.00 97.75 76 ALA A N 1
ATOM 619 C CA . ALA A 1 76 ? 16.435 -0.547 -22.126 1.00 97.75 76 ALA A CA 1
ATOM 620 C C . ALA A 1 76 ? 15.714 -1.890 -21.931 1.00 97.75 76 ALA A C 1
ATOM 622 O O . ALA A 1 76 ? 15.682 -2.405 -20.813 1.00 97.75 76 ALA A O 1
ATOM 623 N N . ILE A 1 77 ? 15.170 -2.474 -23.005 1.00 98.12 77 ILE A N 1
ATOM 624 C CA . ILE A 1 77 ? 14.520 -3.792 -22.974 1.00 98.12 77 ILE A CA 1
ATOM 625 C C . ILE A 1 77 ? 15.541 -4.866 -22.604 1.00 98.12 77 ILE A C 1
ATOM 627 O O . ILE A 1 77 ? 15.301 -5.633 -21.674 1.00 98.12 77 ILE A O 1
ATOM 631 N N . SER A 1 78 ? 16.686 -4.891 -23.291 1.00 97.94 78 SER A N 1
ATOM 632 C CA . SER A 1 78 ? 17.760 -5.852 -23.033 1.00 97.94 78 SER A CA 1
ATOM 633 C C . SER A 1 78 ? 18.214 -5.789 -21.572 1.00 97.94 78 SER A C 1
ATOM 635 O O . SER A 1 78 ? 18.225 -6.800 -20.870 1.00 97.94 78 SER A O 1
ATOM 637 N N . SER A 1 79 ? 18.464 -4.579 -21.066 1.00 98.19 79 SER A N 1
ATOM 638 C CA . SER A 1 79 ? 18.846 -4.348 -19.672 1.00 98.19 79 SER A CA 1
ATOM 639 C C . SER A 1 79 ? 17.764 -4.788 -18.678 1.00 98.19 79 SER A C 1
ATOM 641 O O . SER A 1 79 ? 18.078 -5.444 -17.684 1.00 98.19 79 SER A O 1
ATOM 643 N N . ALA A 1 80 ? 16.489 -4.486 -18.944 1.00 98.12 80 ALA A N 1
ATOM 644 C CA . ALA A 1 80 ? 15.378 -4.877 -18.078 1.00 98.12 80 ALA A CA 1
ATOM 645 C C . ALA A 1 80 ? 15.194 -6.400 -18.026 1.00 98.12 80 ALA A C 1
ATOM 647 O O . ALA A 1 80 ? 15.048 -6.953 -16.940 1.00 98.12 80 ALA A O 1
ATOM 648 N N . VAL A 1 81 ? 15.253 -7.080 -19.175 1.00 97.94 81 VAL A N 1
ATOM 649 C CA . VAL A 1 81 ? 15.139 -8.545 -19.266 1.00 97.94 81 VAL A CA 1
ATOM 650 C C . VAL A 1 81 ? 16.314 -9.225 -18.562 1.00 97.94 81 VAL A C 1
ATOM 652 O O . VAL A 1 81 ? 16.102 -10.168 -17.808 1.00 97.94 81 VAL A O 1
ATOM 655 N N . MET A 1 82 ? 17.539 -8.720 -18.740 1.00 97.69 82 MET A N 1
ATOM 656 C CA . MET A 1 82 ? 18.726 -9.251 -18.056 1.00 97.69 82 MET A CA 1
ATOM 657 C C . MET A 1 82 ? 18.659 -9.108 -16.530 1.00 97.69 82 MET A C 1
ATOM 659 O O . MET A 1 82 ? 19.209 -9.940 -15.810 1.00 97.69 82 MET A O 1
ATOM 663 N N . GLN A 1 83 ? 18.038 -8.039 -16.029 1.00 97.56 83 GLN A N 1
ATOM 664 C CA . GLN A 1 83 ? 17.916 -7.769 -14.592 1.00 97.56 83 GLN A CA 1
ATOM 665 C C . GLN A 1 83 ? 16.666 -8.392 -13.962 1.00 97.56 83 GLN A C 1
ATOM 667 O O . GLN A 1 83 ? 16.587 -8.480 -12.733 1.00 97.56 83 GLN A O 1
ATOM 672 N N . TYR A 1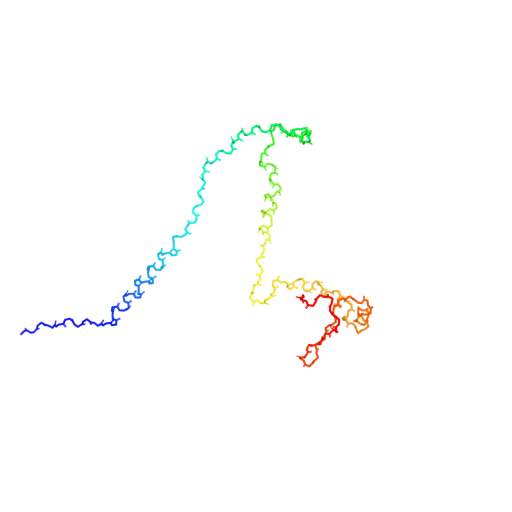 84 ? 15.689 -8.793 -14.777 1.00 96.75 84 TYR A N 1
ATOM 673 C CA . TYR A 1 84 ? 14.434 -9.354 -14.309 1.00 96.75 84 TYR A CA 1
ATOM 674 C C . TYR A 1 84 ? 14.666 -10.674 -13.573 1.00 96.75 84 TYR A C 1
ATOM 676 O O . TYR A 1 84 ? 15.454 -11.525 -13.982 1.00 96.75 84 TYR A O 1
ATOM 684 N N . LYS A 1 85 ? 13.958 -10.831 -12.459 1.00 93.38 85 LYS A N 1
ATOM 685 C CA . LYS A 1 85 ? 13.906 -12.063 -11.683 1.00 93.38 85 LYS A CA 1
ATOM 686 C C . LYS A 1 85 ? 12.446 -12.357 -11.411 1.00 93.38 85 LYS A C 1
ATOM 688 O O . LYS A 1 85 ? 11.737 -11.474 -10.921 1.00 93.38 85 LYS A O 1
ATOM 693 N N . ASP A 1 86 ? 12.026 -13.579 -11.719 1.00 92.38 86 ASP A N 1
ATOM 694 C CA . ASP A 1 86 ? 10.696 -14.052 -11.359 1.00 92.38 86 ASP A CA 1
ATOM 695 C C . ASP A 1 86 ? 10.498 -13.938 -9.847 1.00 92.38 86 ASP A C 1
ATOM 697 O O . ASP A 1 86 ? 11.420 -14.163 -9.057 1.00 92.38 86 ASP A O 1
ATOM 701 N N . CYS A 1 87 ? 9.285 -13.574 -9.443 1.00 92.00 87 CYS A N 1
ATOM 702 C CA . CYS A 1 87 ? 8.913 -13.628 -8.041 1.00 92.00 87 CYS A CA 1
ATOM 703 C C . CYS A 1 87 ? 8.423 -15.031 -7.666 1.00 92.00 87 CYS A C 1
ATOM 705 O O . CYS A 1 87 ? 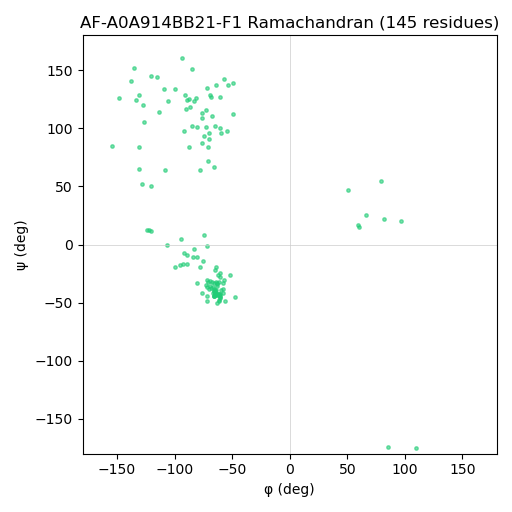7.852 -15.749 -8.487 1.00 92.00 87 CYS A O 1
ATOM 707 N N . GLU A 1 88 ? 8.613 -15.411 -6.405 1.00 88.00 88 GLU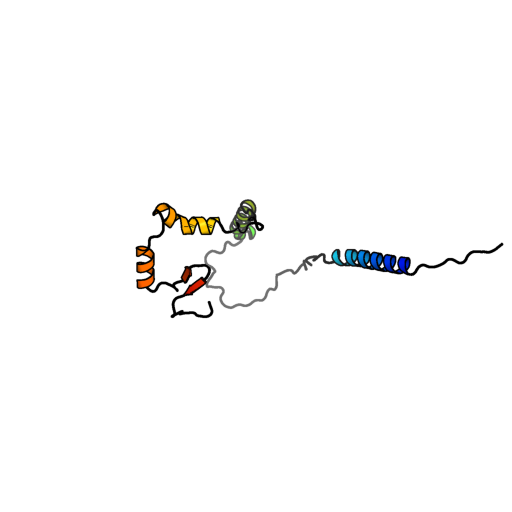 A N 1
ATOM 708 C CA . GLU A 1 88 ? 8.078 -16.662 -5.870 1.00 88.00 88 GLU A CA 1
ATOM 709 C C . GLU A 1 88 ? 6.544 -16.583 -5.757 1.00 88.00 88 GLU A C 1
ATOM 711 O O . GLU A 1 88 ? 5.994 -15.632 -5.194 1.00 88.00 88 GLU A O 1
ATOM 716 N N . GLN A 1 89 ? 5.842 -17.578 -6.308 1.00 79.62 89 GLN A N 1
ATOM 717 C CA . GLN A 1 89 ? 4.371 -17.598 -6.360 1.00 79.62 89 GLN A CA 1
ATOM 718 C C . GLN A 1 89 ? 3.726 -18.474 -5.275 1.00 79.62 89 GLN A C 1
ATOM 720 O O . GLN A 1 89 ? 2.561 -18.268 -4.939 1.00 79.62 89 GLN A O 1
ATOM 725 N N . ASP A 1 90 ? 4.472 -19.408 -4.684 1.00 77.62 90 ASP A N 1
ATOM 726 C CA . ASP A 1 90 ? 3.906 -20.447 -3.811 1.00 77.62 90 ASP A CA 1
ATOM 727 C C . ASP A 1 90 ? 3.568 -19.961 -2.390 1.00 77.62 90 ASP A C 1
ATOM 729 O O . ASP A 1 90 ? 2.789 -20.594 -1.677 1.00 77.62 90 ASP A O 1
ATOM 733 N N . SER A 1 91 ? 4.143 -18.837 -1.957 1.00 81.19 91 SER A N 1
ATOM 734 C CA . SER A 1 91 ? 4.146 -18.391 -0.554 1.00 81.19 91 SER A CA 1
ATOM 735 C C . SER A 1 91 ? 3.529 -17.004 -0.328 1.00 81.19 91 SER A C 1
ATOM 737 O O . SER A 1 91 ? 3.651 -16.456 0.764 1.00 81.19 91 SER A O 1
ATOM 739 N N . CYS A 1 92 ? 2.837 -16.438 -1.327 1.00 82.12 92 CYS A N 1
ATOM 740 C CA . CYS A 1 92 ? 2.325 -15.055 -1.317 1.00 82.12 92 CYS A CA 1
ATOM 741 C C . CYS A 1 92 ? 3.413 -13.963 -1.177 1.00 82.12 92 CYS A C 1
ATOM 743 O O . CYS A 1 92 ? 3.076 -12.809 -0.923 1.00 82.12 92 CYS A O 1
ATOM 745 N N . THR A 1 93 ? 4.693 -14.287 -1.385 1.00 90.31 93 THR A N 1
ATOM 746 C CA . THR A 1 93 ? 5.839 -13.400 -1.097 1.00 90.31 93 THR A CA 1
ATOM 747 C C . THR A 1 93 ? 6.163 -12.395 -2.204 1.00 90.31 93 THR A C 1
ATOM 749 O O . THR A 1 93 ? 6.936 -11.460 -1.991 1.00 90.31 93 THR A O 1
ATOM 752 N N . CYS A 1 94 ? 5.556 -12.532 -3.390 1.00 92.25 94 CYS A N 1
ATOM 753 C CA . CYS A 1 94 ? 5.846 -11.699 -4.565 1.00 92.25 94 CYS A CA 1
ATOM 754 C C . CYS A 1 94 ? 5.776 -10.178 -4.300 1.00 92.25 94 CYS A C 1
ATOM 756 O O . CYS A 1 94 ? 6.440 -9.390 -4.977 1.00 92.25 94 CYS A O 1
ATOM 758 N N . HIS A 1 95 ? 4.991 -9.747 -3.307 1.00 92.81 95 HIS A N 1
ATOM 759 C CA . HIS A 1 95 ? 4.794 -8.334 -2.969 1.00 92.81 95 HIS A CA 1
ATOM 760 C C . HIS A 1 95 ? 5.212 -7.960 -1.540 1.00 92.81 95 HIS A C 1
ATOM 762 O O . HIS A 1 95 ? 4.936 -6.840 -1.103 1.00 92.81 95 HIS A O 1
ATOM 768 N N . ASP A 1 96 ? 5.922 -8.836 -0.825 1.00 93.00 96 ASP A N 1
ATOM 769 C CA . ASP A 1 96 ? 6.324 -8.583 0.566 1.00 93.00 96 ASP A CA 1
ATOM 770 C C . ASP A 1 96 ? 7.197 -7.338 0.699 1.00 93.00 96 ASP A C 1
ATOM 772 O O . ASP A 1 96 ? 6.990 -6.531 1.601 1.00 93.00 96 ASP A O 1
ATOM 776 N N . SER A 1 97 ? 8.101 -7.110 -0.256 1.00 94.12 97 SER A N 1
ATOM 777 C CA . SER A 1 97 ? 8.963 -5.921 -0.264 1.00 94.12 97 SER A CA 1
ATOM 778 C C . SER A 1 97 ? 8.174 -4.604 -0.253 1.00 94.12 97 SER A C 1
ATOM 780 O O . SER A 1 97 ? 8.633 -3.611 0.318 1.00 94.12 97 SER A O 1
ATOM 782 N N . VAL A 1 98 ? 6.970 -4.585 -0.838 1.00 96.38 98 VAL A N 1
ATOM 783 C CA . VAL A 1 98 ? 6.075 -3.420 -0.816 1.00 96.38 98 VAL A CA 1
ATOM 784 C C . VAL A 1 98 ? 5.486 -3.242 0.579 1.00 96.38 98 VAL A C 1
ATOM 786 O O . VAL A 1 98 ? 5.565 -2.152 1.143 1.00 96.38 98 VAL A O 1
ATOM 789 N N . ILE A 1 99 ? 4.963 -4.320 1.168 1.00 95.81 99 ILE A N 1
ATOM 790 C CA . ILE A 1 99 ? 4.382 -4.308 2.517 1.00 95.81 99 ILE A CA 1
ATOM 791 C C . ILE A 1 99 ? 5.437 -3.893 3.551 1.00 95.81 99 ILE A C 1
ATOM 793 O O . ILE A 1 99 ? 5.177 -3.048 4.410 1.00 95.81 99 ILE A O 1
ATOM 797 N N . GLU A 1 100 ? 6.644 -4.449 3.461 1.00 96.25 100 GLU A N 1
ATOM 798 C CA . GLU A 1 100 ? 7.755 -4.131 4.357 1.00 96.25 100 GLU A CA 1
ATOM 799 C C . GLU A 1 100 ? 8.148 -2.659 4.287 1.00 96.25 100 GLU A C 1
ATOM 801 O O . GLU A 1 100 ? 8.343 -2.023 5.329 1.00 96.25 100 GLU A O 1
ATOM 806 N N . LYS A 1 101 ? 8.235 -2.111 3.072 1.00 97.69 101 LYS A N 1
ATOM 807 C CA . LYS A 1 101 ? 8.551 -0.702 2.847 1.00 97.69 101 LYS A CA 1
ATOM 808 C C . LYS A 1 101 ? 7.450 0.214 3.379 1.00 97.69 101 LYS A C 1
ATOM 810 O O . LYS A 1 101 ? 7.756 1.191 4.057 1.00 97.69 101 LYS A O 1
ATOM 815 N N . ASP A 1 102 ? 6.184 -0.107 3.130 1.00 97.81 102 ASP A N 1
ATOM 816 C CA . ASP A 1 102 ? 5.052 0.706 3.588 1.00 97.81 102 ASP A CA 1
ATOM 817 C C . ASP A 1 102 ? 4.927 0.714 5.120 1.00 97.81 102 ASP A C 1
ATOM 819 O O . ASP A 1 102 ? 4.548 1.724 5.725 1.00 97.81 102 ASP A O 1
ATOM 823 N N . LEU A 1 103 ? 5.280 -0.398 5.773 1.00 97.50 103 LEU A N 1
ATOM 824 C CA . LEU A 1 103 ? 5.224 -0.536 7.228 1.00 97.50 103 LEU A CA 1
ATOM 825 C C . LEU A 1 103 ? 6.516 -0.109 7.949 1.00 97.50 103 LEU A C 1
ATOM 827 O O . LEU A 1 103 ? 6.496 0.016 9.180 1.00 97.50 103 LEU A O 1
ATOM 831 N N . SER A 1 104 ? 7.616 0.162 7.232 1.00 97.94 104 SER A N 1
ATOM 832 C CA . SER A 1 104 ? 8.918 0.501 7.838 1.00 97.94 104 SER A CA 1
ATOM 833 C C . SER A 1 104 ? 8.830 1.730 8.746 1.00 97.94 104 SER A C 1
ATOM 835 O O . SER A 1 104 ? 9.359 1.728 9.857 1.00 97.94 104 SER A O 1
ATOM 837 N N . VAL A 1 105 ? 8.043 2.731 8.340 1.00 97.62 105 VAL A N 1
ATOM 838 C CA . VAL A 1 105 ? 7.826 3.973 9.093 1.00 97.62 105 VAL A CA 1
ATOM 839 C C . VAL A 1 105 ? 7.267 3.730 10.497 1.00 97.62 105 VAL A C 1
ATOM 841 O O . VAL A 1 105 ? 7.568 4.476 11.427 1.00 97.62 105 VAL A O 1
ATOM 844 N N . TRP A 1 106 ? 6.441 2.698 10.678 1.00 96.94 106 TRP A N 1
ATOM 845 C CA . TRP A 1 106 ? 5.864 2.373 11.982 1.00 96.94 106 TRP A CA 1
ATOM 846 C C . TRP A 1 106 ? 6.848 1.597 12.845 1.00 96.94 106 TRP A C 1
ATOM 848 O O . TRP A 1 106 ? 6.885 1.809 14.055 1.00 96.94 106 TRP A O 1
ATOM 858 N N . ARG A 1 107 ? 7.689 0.761 12.228 1.00 96.62 107 ARG A N 1
ATOM 859 C CA . ARG A 1 107 ? 8.801 0.086 12.907 1.00 96.62 107 ARG A CA 1
ATOM 860 C C . ARG A 1 107 ? 9.790 1.110 13.471 1.00 96.62 107 ARG A C 1
ATOM 862 O O . ARG A 1 107 ? 10.115 1.049 14.651 1.00 96.62 107 ARG A O 1
ATOM 869 N N . GLU A 1 108 ? 10.183 2.092 12.662 1.00 96.94 108 GLU A N 1
ATOM 870 C CA . GLU A 1 108 ? 11.100 3.177 13.048 1.00 96.94 108 GLU A CA 1
ATOM 871 C C . GLU A 1 108 ? 10.524 4.086 14.146 1.00 96.94 108 GLU A C 1
ATOM 873 O O . GLU A 1 108 ? 11.257 4.579 15.000 1.00 96.94 108 GLU A O 1
ATOM 878 N N . LYS A 1 109 ? 9.199 4.284 14.163 1.00 96.62 109 LYS A N 1
ATOM 879 C CA . LYS A 1 109 ? 8.497 5.100 15.170 1.00 96.62 109 LYS A CA 1
ATOM 880 C C . LYS A 1 109 ? 8.183 4.368 16.479 1.00 96.62 109 LYS A C 1
ATOM 882 O O . LYS A 1 109 ? 7.644 4.996 17.388 1.00 96.62 109 LYS A O 1
ATOM 887 N N . GLY A 1 110 ? 8.484 3.072 16.583 1.00 96.69 110 GLY A N 1
ATOM 888 C CA . GLY A 1 110 ? 8.184 2.266 17.773 1.00 96.69 110 GLY A CA 1
ATOM 889 C C . GLY A 1 110 ? 6.740 1.751 17.854 1.00 96.69 110 GLY A C 1
ATOM 890 O O . GLY A 1 110 ? 6.267 1.422 18.939 1.00 96.69 110 GLY A O 1
ATOM 891 N N . GLY A 1 111 ? 6.037 1.667 16.722 1.00 96.75 111 GLY A N 1
ATOM 892 C CA . GLY A 1 111 ? 4.680 1.129 16.608 1.00 96.75 111 GLY A CA 1
ATOM 893 C C . GLY A 1 111 ? 3.603 2.178 16.318 1.00 96.75 111 GLY A C 1
ATOM 894 O O . GLY A 1 111 ? 3.882 3.354 16.079 1.00 96.75 111 GLY A O 1
ATOM 895 N N . ILE A 1 112 ? 2.347 1.722 16.310 1.00 96.62 112 ILE A N 1
ATOM 896 C CA . ILE A 1 112 ? 1.167 2.562 16.067 1.00 96.62 112 ILE A CA 1
ATOM 897 C C . ILE A 1 112 ? 0.439 2.793 17.392 1.00 96.62 112 ILE A C 1
ATOM 899 O O . ILE A 1 112 ? 0.035 1.834 18.051 1.00 96.62 112 ILE A O 1
ATOM 903 N N . THR A 1 113 ? 0.241 4.055 17.779 1.00 96.44 113 THR A N 1
ATOM 904 C CA . THR A 1 113 ? -0.431 4.406 19.042 1.00 96.44 113 THR A CA 1
ATOM 905 C C . THR A 1 113 ? -1.928 4.648 18.864 1.00 96.44 113 THR A C 1
ATOM 907 O O . THR A 1 113 ? -2.427 4.956 17.774 1.00 96.44 113 THR A O 1
ATOM 910 N N . GLN A 1 114 ? -2.675 4.568 19.966 1.00 95.81 114 GLN A N 1
ATOM 911 C CA . GLN A 1 114 ? -4.112 4.834 19.963 1.00 95.81 114 GLN A CA 1
ATOM 912 C C . GLN A 1 114 ? -4.429 6.291 19.575 1.00 95.81 114 GLN A C 1
ATOM 914 O O . GLN A 1 114 ? -5.424 6.558 18.897 1.00 95.81 114 GLN A O 1
ATOM 919 N N . GLU A 1 115 ? -3.590 7.246 19.975 1.00 95.62 115 GLU A N 1
ATOM 920 C CA . GLU A 1 115 ? -3.732 8.672 19.660 1.00 95.62 115 GLU A CA 1
ATOM 921 C C . GLU A 1 115 ? -3.613 8.916 18.156 1.00 95.62 115 GLU A C 1
ATOM 923 O O . GLU A 1 115 ? -4.376 9.709 17.597 1.00 95.62 115 GLU A O 1
ATOM 928 N N . GLN A 1 116 ? -2.700 8.209 17.483 1.00 94.19 116 GLN A N 1
ATOM 929 C CA . GLN A 1 116 ? -2.538 8.293 16.032 1.00 94.19 116 GLN A CA 1
ATOM 930 C C . GLN A 1 116 ? -3.799 7.805 15.308 1.00 94.19 116 GLN A C 1
ATOM 932 O O . GLN A 1 116 ? -4.284 8.493 14.405 1.00 94.19 116 GLN A O 1
ATOM 937 N N . PHE A 1 117 ? -4.392 6.695 15.762 1.00 92.50 117 PHE A N 1
ATOM 938 C CA . PHE A 1 117 ? -5.679 6.213 15.250 1.00 92.50 117 PHE A CA 1
ATOM 939 C C . PHE A 1 117 ? -6.810 7.223 15.484 1.00 92.50 117 PHE A C 1
ATOM 941 O O . PHE A 1 117 ? -7.519 7.578 14.541 1.00 92.50 117 PHE A O 1
ATOM 948 N N . LYS A 1 118 ? -6.957 7.758 16.705 1.00 92.69 118 LYS A N 1
ATOM 949 C CA . LYS A 1 118 ? -7.976 8.782 17.022 1.00 92.69 118 LYS A CA 1
ATOM 950 C C . LYS A 1 118 ? -7.826 10.024 16.141 1.00 92.69 118 LYS A C 1
ATOM 952 O O . LYS A 1 118 ? -8.819 10.547 15.634 1.00 92.69 118 LYS A O 1
ATOM 957 N N . LYS A 1 119 ? -6.589 10.473 15.910 1.00 94.50 119 LYS A N 1
ATOM 958 C CA . LYS A 1 119 ? -6.295 11.611 15.031 1.00 94.50 119 LYS A CA 1
ATOM 959 C C . LYS A 1 119 ? -6.669 11.318 13.576 1.00 94.50 119 LYS A C 1
ATOM 961 O O . LYS A 1 119 ? -7.216 12.195 12.914 1.00 94.50 119 LYS A O 1
ATOM 966 N N . ALA A 1 120 ? -6.407 10.109 13.076 1.00 91.88 120 ALA A N 1
ATOM 967 C CA . ALA A 1 120 ? -6.801 9.707 11.724 1.00 91.88 120 ALA A CA 1
ATOM 968 C C . ALA A 1 120 ? -8.331 9.693 11.555 1.00 91.88 120 ALA A C 1
ATOM 970 O O . ALA A 1 120 ? -8.844 10.235 10.573 1.00 91.88 120 ALA A O 1
ATOM 971 N N . LEU A 1 121 ? -9.055 9.177 12.556 1.00 89.88 121 LEU A N 1
ATOM 972 C CA . LEU A 1 121 ? -10.521 9.187 12.593 1.00 89.88 121 LEU A CA 1
ATOM 973 C C . LEU A 1 121 ? -11.094 10.605 12.567 1.00 89.88 121 LEU A C 1
ATOM 975 O O . LEU A 1 121 ? -11.995 10.884 11.779 1.00 89.88 121 LEU A O 1
ATOM 979 N N . GLY A 1 122 ? -10.543 11.513 13.379 1.00 89.88 122 GLY A N 1
ATOM 980 C CA . GLY A 1 122 ? -10.983 12.910 13.428 1.00 89.88 122 GLY A CA 1
ATOM 981 C C . GLY A 1 122 ? -10.790 13.664 12.108 1.00 89.88 122 GLY A C 1
ATOM 982 O O . GLY A 1 122 ? -11.536 14.594 11.818 1.00 89.88 122 GLY A O 1
ATOM 983 N N . ARG A 1 123 ? -9.830 13.242 11.275 1.00 92.06 123 ARG A N 1
ATOM 984 C CA . ARG A 1 123 ? -9.606 13.813 9.936 1.00 92.06 123 ARG A CA 1
ATOM 985 C C . ARG A 1 123 ? -10.570 13.272 8.876 1.00 92.06 123 ARG A C 1
ATOM 987 O O . ARG A 1 123 ? -10.579 13.801 7.770 1.00 92.06 123 ARG A O 1
ATOM 994 N N . GLY A 1 124 ? -11.337 12.221 9.174 1.00 86.75 124 GLY A N 1
ATOM 995 C CA . GLY A 1 124 ? -12.248 11.593 8.212 1.00 86.75 124 GLY A CA 1
ATOM 996 C C . GLY A 1 124 ? -11.537 10.917 7.034 1.00 86.75 124 GLY A C 1
ATOM 997 O O . GLY A 1 124 ? -12.113 10.800 5.954 1.00 86.75 124 GLY A O 1
ATOM 998 N N . ILE A 1 125 ? -10.280 10.501 7.217 1.00 84.81 125 ILE A N 1
ATOM 999 C CA . ILE A 1 125 ? -9.496 9.843 6.168 1.00 84.81 125 ILE A CA 1
ATOM 1000 C C . ILE A 1 125 ? -9.826 8.347 6.188 1.00 84.81 125 ILE A C 1
ATOM 1002 O O . ILE A 1 125 ? -9.332 7.605 7.033 1.00 84.81 125 ILE A O 1
ATOM 1006 N N . GLY A 1 126 ? -10.666 7.912 5.247 1.00 89.56 126 GLY A N 1
ATOM 1007 C CA . GLY A 1 126 ? -11.012 6.502 5.044 1.00 89.56 126 GLY A CA 1
ATOM 1008 C C . GLY A 1 126 ? -12.153 5.978 5.926 1.00 89.56 126 GLY A C 1
ATOM 1009 O O . GLY A 1 126 ? -12.829 6.726 6.630 1.00 89.56 126 GLY A O 1
ATOM 1010 N N . ASN A 1 127 ? -12.391 4.665 5.842 1.00 92.19 127 ASN A N 1
ATOM 1011 C CA . ASN A 1 127 ? -13.379 3.956 6.660 1.00 92.19 127 ASN A CA 1
ATOM 1012 C C . ASN A 1 127 ? -12.676 3.264 7.831 1.00 92.19 127 ASN A C 1
ATOM 1014 O O . ASN A 1 127 ? -11.665 2.593 7.634 1.00 92.19 127 ASN A O 1
ATOM 1018 N N . HIS A 1 128 ? -13.226 3.395 9.038 1.00 93.62 128 HIS A N 1
ATOM 1019 C CA . HIS A 1 128 ? -12.664 2.748 10.222 1.00 93.62 128 HIS A CA 1
ATOM 1020 C C . HIS A 1 128 ? -13.109 1.294 10.292 1.00 93.62 128 HIS A C 1
ATOM 1022 O O . HIS A 1 128 ? -14.313 1.033 10.296 1.00 93.62 128 HIS A O 1
ATOM 1028 N N . TYR A 1 129 ? -12.148 0.381 10.400 1.00 95.56 129 TYR A N 1
ATOM 1029 C CA . TYR A 1 129 ? -12.383 -1.042 10.606 1.00 95.56 129 TYR A CA 1
ATOM 1030 C C . TYR A 1 129 ? -11.734 -1.511 11.904 1.00 95.56 129 TYR A C 1
ATOM 1032 O O . TYR A 1 129 ? -10.660 -1.037 12.272 1.00 95.56 129 TYR A O 1
ATOM 1040 N N . GLN A 1 130 ? -12.379 -2.457 12.582 1.00 96.44 130 GLN A N 1
ATOM 1041 C CA . GLN A 1 130 ? -11.851 -3.113 13.775 1.00 96.44 130 GLN A CA 1
ATOM 1042 C C . GLN A 1 130 ? -12.148 -4.607 13.713 1.00 96.44 130 GLN A C 1
ATOM 1044 O O . GLN A 1 130 ? -13.245 -5.007 13.324 1.00 96.44 130 GLN A O 1
ATOM 1049 N N . ILE A 1 131 ? -11.189 -5.423 14.141 1.00 97.94 131 ILE A N 1
ATOM 1050 C CA . ILE A 1 131 ? -11.366 -6.864 14.316 1.00 97.94 131 ILE A CA 1
ATOM 1051 C C . ILE A 1 131 ? -11.261 -7.146 15.812 1.00 97.94 131 ILE A C 1
ATOM 1053 O O . ILE A 1 131 ? -10.214 -6.920 16.412 1.00 97.94 131 ILE A O 1
ATOM 1057 N N . ILE A 1 132 ? -12.358 -7.588 16.427 1.00 98.00 132 ILE A N 1
ATOM 1058 C CA . ILE A 1 132 ? -12.435 -7.879 17.866 1.00 98.00 132 ILE A CA 1
ATOM 1059 C C . ILE A 1 132 ? -13.114 -9.234 18.018 1.00 98.00 132 ILE A C 1
ATOM 1061 O O . ILE A 1 132 ? -14.220 -9.420 17.518 1.00 98.00 132 ILE A O 1
ATOM 1065 N N . ASN A 1 133 ? -12.467 -10.184 18.697 1.00 97.88 133 ASN A N 1
ATOM 1066 C CA . ASN A 1 133 ? -12.994 -11.540 18.904 1.00 97.88 133 ASN A CA 1
ATOM 1067 C C . ASN A 1 133 ? -13.461 -12.203 17.593 1.00 97.88 133 ASN A C 1
ATOM 1069 O O . ASN A 1 133 ? -14.577 -12.714 17.514 1.00 97.88 133 ASN A O 1
ATOM 1073 N N . HIS A 1 134 ? -12.628 -12.129 16.547 1.00 98.00 134 HIS A N 1
ATOM 1074 C CA . HIS A 1 134 ? -12.916 -12.646 15.200 1.00 98.00 134 HIS A CA 1
ATOM 1075 C C . HIS A 1 134 ? -14.163 -12.044 14.523 1.00 98.00 134 HIS A C 1
ATOM 1077 O O . HIS A 1 134 ? -14.667 -12.594 13.546 1.00 98.00 134 HIS A O 1
ATOM 1083 N N . LYS A 1 135 ? -14.664 -10.902 15.011 1.00 98.44 135 LYS A N 1
ATOM 1084 C CA . LYS A 1 135 ? -15.772 -10.155 14.406 1.00 98.44 135 LYS A CA 1
ATOM 1085 C C . LYS A 1 135 ? -15.261 -8.861 13.787 1.00 98.44 135 LYS A C 1
ATOM 1087 O O . LYS A 1 135 ? -14.502 -8.125 14.420 1.00 98.44 135 LYS A O 1
ATOM 1092 N N . LEU A 1 136 ? -15.701 -8.593 12.558 1.00 97.94 136 LEU A N 1
ATOM 1093 C CA . LEU A 1 136 ? -15.393 -7.374 11.817 1.00 97.94 136 LEU A CA 1
ATOM 1094 C C . LEU A 1 136 ? -16.433 -6.291 12.121 1.00 97.94 136 LEU A C 1
ATOM 1096 O O . LEU A 1 136 ? -17.629 -6.483 11.908 1.00 97.94 136 LEU A O 1
ATOM 1100 N N . TYR A 1 137 ? -15.959 -5.135 12.570 1.00 97.12 137 TYR A N 1
ATOM 1101 C CA . TYR A 1 137 ? -16.750 -3.930 12.790 1.00 97.12 137 TYR A CA 1
ATOM 1102 C C . TYR A 1 137 ? -16.280 -2.836 11.833 1.00 97.12 137 TYR A C 1
ATOM 1104 O O . TYR A 1 137 ? -15.087 -2.722 11.552 1.00 97.12 137 TYR A O 1
ATOM 1112 N N . ARG A 1 138 ? -17.216 -2.016 11.345 1.00 95.38 138 ARG A N 1
ATOM 1113 C CA . ARG A 1 138 ? -16.935 -0.897 10.437 1.00 95.38 138 ARG A CA 1
ATOM 1114 C C . ARG A 1 138 ? -17.693 0.359 10.856 1.00 95.38 138 ARG A C 1
ATOM 1116 O O . ARG A 1 138 ? -18.792 0.267 11.403 1.00 95.38 138 ARG A O 1
ATOM 1123 N N . SER A 1 139 ? -17.150 1.533 10.536 1.00 92.56 139 SER A N 1
ATOM 1124 C CA . SER A 1 139 ? -17.890 2.798 10.572 1.00 92.56 139 SER A CA 1
ATOM 1125 C C . SER A 1 139 ? -19.241 2.698 9.848 1.00 92.56 139 SER A C 1
ATOM 1127 O O . SER A 1 139 ? -19.352 2.127 8.761 1.00 92.56 139 SER A O 1
ATOM 1129 N N . LYS A 1 140 ? -20.278 3.307 10.439 1.00 92.12 140 LYS A N 1
ATOM 1130 C CA . LYS A 1 140 ? -21.641 3.316 9.878 1.00 92.12 140 LYS A CA 1
ATOM 1131 C C . LYS A 1 140 ? -21.693 3.978 8.499 1.00 92.12 140 LYS A C 1
ATOM 1133 O O . LYS A 1 140 ? -22.374 3.498 7.600 1.00 92.12 140 LYS A O 1
ATOM 1138 N N . ARG A 1 141 ? -20.985 5.099 8.340 1.00 90.00 141 ARG A N 1
ATOM 1139 C CA . ARG A 1 141 ? -20.900 5.836 7.078 1.00 90.00 141 ARG A CA 1
ATOM 1140 C C . ARG A 1 141 ? -19.756 5.268 6.241 1.00 90.00 141 ARG A C 1
ATOM 1142 O O . ARG A 1 141 ? -18.625 5.229 6.717 1.00 90.00 141 ARG A O 1
ATOM 1149 N N . CYS A 1 142 ? -20.069 4.877 5.007 1.00 91.50 142 CYS A N 1
ATOM 1150 C CA . CYS A 1 142 ? -19.102 4.501 3.984 1.00 91.50 142 CYS A CA 1
ATOM 1151 C C . CYS A 1 142 ? -19.382 5.309 2.718 1.00 91.50 142 CYS A C 1
ATOM 1153 O O . CYS A 1 142 ? -20.484 5.244 2.181 1.00 91.50 142 CYS A O 1
ATOM 1155 N N . MET A 1 143 ? -18.405 6.103 2.271 1.00 90.12 143 MET A N 1
ATOM 1156 C CA . MET A 1 143 ? -18.579 6.998 1.118 1.00 90.12 143 MET A CA 1
ATOM 1157 C C . MET A 1 143 ? -18.757 6.235 -0.199 1.00 90.12 143 MET A C 1
ATOM 1159 O O . MET A 1 143 ? -19.493 6.678 -1.071 1.00 90.12 143 MET A O 1
ATOM 1163 N N . PHE A 1 144 ? -18.116 5.073 -0.318 1.00 92.75 144 PHE A N 1
ATOM 1164 C CA . PHE A 1 144 ? -18.183 4.220 -1.498 1.00 92.75 144 PHE A CA 1
ATOM 1165 C C . PHE A 1 144 ? -18.492 2.791 -1.062 1.00 92.75 144 PHE A C 1
ATOM 1167 O O . PHE A 1 144 ? -17.586 1.990 -0.867 1.00 92.75 144 PHE A O 1
ATOM 1174 N N . ALA A 1 145 ? -19.776 2.495 -0.860 1.00 92.12 145 ALA A N 1
ATOM 1175 C CA . ALA A 1 145 ? -20.214 1.241 -0.245 1.00 92.12 145 ALA A CA 1
ATOM 1176 C C . ALA A 1 145 ? -19.894 -0.022 -1.066 1.00 92.12 145 ALA A C 1
ATOM 1178 O O . ALA A 1 145 ? -19.860 -1.099 -0.485 1.00 92.12 145 ALA A O 1
ATOM 1179 N N . ALA A 1 146 ? -19.679 0.121 -2.378 1.00 95.19 146 ALA A N 1
ATOM 1180 C CA . ALA A 1 146 ? -19.419 -0.982 -3.304 1.00 95.19 146 ALA A CA 1
ATOM 1181 C C . ALA A 1 146 ? -17.927 -1.309 -3.513 1.00 95.19 146 ALA A C 1
ATOM 1183 O O . ALA A 1 146 ? -17.632 -2.266 -4.220 1.00 95.19 146 ALA A O 1
ATOM 1184 N N . ARG A 1 147 ? -17.008 -0.497 -2.971 1.00 91.50 147 ARG A N 1
ATOM 1185 C CA . ARG A 1 147 ? -15.562 -0.770 -3.025 1.00 91.50 147 ARG A CA 1
ATOM 1186 C C . ARG A 1 147 ? -15.151 -1.815 -2.000 1.00 91.50 147 ARG A C 1
ATOM 1188 O O . ARG A 1 147 ? -15.793 -1.848 -0.924 1.00 91.50 147 ARG A O 1
#

Sequence (147 aa):
MAMDAYSYSPRACYTVLIILTLVYRQKIVLAEEWECHMEEGNCDSKDSFEDGKTKYHLNRPTNPDPEAKWQPYLDAISSAVMQYKDCEQDSCTCHDSVIEKDLSVWREKGGITQEQFKKALGRGIGNHYQIINHKLYRSKRCMFAAR